Protein AF-A0A821AUP6-F1 (afdb_monomer_lite)

Organism: NCBI:txid392030

Sequence (134 aa):
YVYIDETTSPIIAEDLITQAKRAKKFTIVLHGDILPKELFIEIELIQKSQSIITRIQIFKNSTPVYDRIKQLLSVIIDASNTIQTWGDINKNLFHYKDYGFFIYDKLQTVLLIDIRQDFKLWYNATFIHSTNCG

Structure (mmCIF, N/CA/C/O backbone):
data_AF-A0A821AUP6-F1
#
_entry.id   AF-A0A821AUP6-F1
#
loop_
_atom_site.group_PDB
_atom_site.id
_atom_site.type_symbol
_atom_site.label_atom_id
_atom_site.label_alt_id
_atom_site.label_comp_id
_atom_site.label_asym_id
_atom_site.label_entity_id
_atom_site.label_seq_id
_atom_site.pdbx_PDB_ins_code
_atom_site.Cartn_x
_atom_site.Cartn_y
_atom_site.Cartn_z
_atom_site.occupancy
_atom_site.B_iso_or_equiv
_atom_site.auth_seq_id
_atom_site.auth_comp_id
_atom_site.auth_asym_id
_atom_site.auth_atom_id
_atom_site.pdbx_PDB_model_num
ATOM 1 N N . TYR A 1 1 ? 11.791 9.820 7.425 1.00 85.62 1 TYR A N 1
ATOM 2 C CA . TYR A 1 1 ? 11.797 9.321 6.040 1.00 85.62 1 TYR A CA 1
ATOM 3 C C . TYR A 1 1 ? 12.550 8.004 6.030 1.00 85.62 1 TYR A C 1
ATOM 5 O O . TYR A 1 1 ? 13.648 7.970 6.577 1.00 85.62 1 TYR A O 1
ATOM 13 N N . VAL A 1 2 ? 11.951 6.936 5.505 1.00 91.62 2 VAL A N 1
ATOM 14 C CA . VAL A 1 2 ? 12.528 5.579 5.479 1.00 91.62 2 VAL A CA 1
ATOM 15 C C . VAL A 1 2 ? 12.593 5.097 4.032 1.00 91.62 2 VAL A C 1
ATOM 17 O O . VAL A 1 2 ? 11.624 5.257 3.296 1.00 91.62 2 VAL A O 1
ATOM 20 N N . TYR A 1 3 ? 13.717 4.516 3.620 1.00 93.62 3 TYR A N 1
ATOM 21 C CA . TYR A 1 3 ? 13.865 3.870 2.315 1.00 93.62 3 TYR A CA 1
ATOM 22 C C . TYR A 1 3 ? 13.976 2.356 2.505 1.00 93.62 3 TYR A C 1
ATOM 24 O O . TYR A 1 3 ? 14.665 1.915 3.424 1.00 93.62 3 TYR A O 1
ATOM 32 N N . ILE A 1 4 ? 13.275 1.585 1.675 1.00 93.38 4 ILE A N 1
ATOM 33 C CA . ILE A 1 4 ? 13.258 0.120 1.718 1.00 93.38 4 ILE A CA 1
ATOM 34 C C . ILE A 1 4 ? 13.571 -0.439 0.334 1.00 93.38 4 ILE A C 1
ATOM 36 O O . ILE A 1 4 ? 12.918 -0.085 -0.644 1.00 93.38 4 ILE A O 1
ATOM 40 N N . ASP A 1 5 ? 14.515 -1.368 0.293 1.00 92.69 5 ASP A N 1
ATOM 41 C CA . ASP A 1 5 ? 14.903 -2.180 -0.858 1.00 92.69 5 ASP A CA 1
ATOM 42 C C . ASP A 1 5 ? 15.040 -3.663 -0.461 1.00 92.69 5 ASP A C 1
ATOM 44 O O . ASP A 1 5 ? 14.721 -4.059 0.664 1.00 92.69 5 ASP A O 1
ATOM 48 N N . GLU A 1 6 ? 15.515 -4.500 -1.384 1.00 91.56 6 GLU A N 1
ATOM 49 C CA . GLU A 1 6 ? 15.650 -5.944 -1.162 1.00 91.56 6 GLU A CA 1
ATOM 50 C C . GLU A 1 6 ? 16.667 -6.326 -0.073 1.00 91.56 6 GLU A C 1
ATOM 52 O O . GLU A 1 6 ? 16.589 -7.426 0.477 1.00 91.56 6 GLU A O 1
ATOM 57 N N . THR A 1 7 ? 17.602 -5.426 0.245 1.00 92.06 7 THR A N 1
ATOM 58 C CA . THR A 1 7 ? 18.668 -5.629 1.239 1.00 92.06 7 THR A CA 1
ATOM 59 C C . THR A 1 7 ? 18.282 -5.126 2.625 1.00 92.06 7 THR A C 1
ATOM 61 O O . THR A 1 7 ? 18.960 -5.402 3.618 1.00 92.06 7 THR A O 1
ATOM 64 N N . THR A 1 8 ? 17.175 -4.391 2.708 1.00 93.69 8 THR A N 1
ATOM 65 C CA . THR A 1 8 ? 16.708 -3.770 3.939 1.00 93.69 8 THR A CA 1
ATOM 66 C C . THR A 1 8 ? 16.321 -4.825 4.972 1.00 93.69 8 THR A C 1
ATOM 68 O O . THR A 1 8 ? 15.668 -5.825 4.671 1.00 93.69 8 THR A O 1
ATOM 71 N N . SER A 1 9 ? 16.699 -4.588 6.232 1.00 94.19 9 SER A N 1
ATOM 72 C CA . SER A 1 9 ? 16.357 -5.495 7.329 1.00 94.19 9 SER A CA 1
ATOM 73 C C . SER A 1 9 ? 14.834 -5.640 7.473 1.00 94.19 9 SER A C 1
ATOM 75 O O . SER A 1 9 ? 14.132 -4.625 7.560 1.00 94.19 9 SER A O 1
ATOM 77 N N . PRO A 1 10 ? 14.298 -6.870 7.603 1.00 93.75 10 PRO A N 1
ATOM 78 C CA . PRO A 1 10 ? 12.863 -7.091 7.786 1.00 93.75 10 PRO A CA 1
ATOM 79 C C . PRO A 1 10 ? 12.316 -6.454 9.074 1.00 93.75 10 PRO A C 1
ATOM 81 O O . PRO A 1 10 ? 11.117 -6.210 9.169 1.00 93.75 10 PRO A O 1
ATOM 84 N N . ILE A 1 11 ? 13.181 -6.139 10.047 1.00 95.19 11 ILE A N 1
ATOM 85 C CA . ILE A 1 11 ? 12.805 -5.450 11.291 1.00 95.19 11 ILE A CA 1
ATOM 86 C C . ILE A 1 11 ? 12.249 -4.049 11.001 1.00 95.19 11 ILE A C 1
ATOM 88 O O . ILE A 1 11 ? 11.310 -3.615 11.663 1.00 95.19 11 ILE A O 1
ATOM 92 N N . ILE A 1 12 ? 12.781 -3.354 9.990 1.00 94.62 12 ILE A N 1
ATOM 93 C CA . ILE A 1 12 ? 12.301 -2.019 9.603 1.00 94.62 12 ILE A CA 1
ATOM 94 C C . ILE A 1 12 ? 10.864 -2.111 9.077 1.00 94.62 12 ILE A C 1
ATOM 96 O O . ILE A 1 12 ? 10.008 -1.312 9.452 1.00 94.62 12 ILE A O 1
ATOM 100 N N . ALA A 1 13 ? 10.572 -3.120 8.253 1.00 93.12 13 ALA A N 1
ATOM 101 C CA . ALA A 1 13 ? 9.218 -3.362 7.768 1.00 93.12 13 ALA A CA 1
ATOM 102 C C . ALA A 1 13 ? 8.262 -3.786 8.902 1.00 93.12 13 ALA A C 1
ATOM 104 O O . ALA A 1 13 ? 7.106 -3.370 8.904 1.00 93.12 13 ALA A O 1
ATOM 105 N N . GLU A 1 14 ? 8.734 -4.547 9.895 1.00 95.12 14 GLU A N 1
ATOM 106 C CA . GLU A 1 14 ? 7.940 -4.918 11.077 1.00 95.12 14 GLU A CA 1
ATOM 107 C C . GLU A 1 14 ? 7.556 -3.703 11.941 1.00 95.12 14 GLU A C 1
ATOM 109 O O . GLU A 1 14 ? 6.405 -3.587 12.380 1.00 95.12 14 GLU A O 1
ATOM 114 N N . ASP A 1 15 ? 8.477 -2.754 12.144 1.00 95.25 15 ASP A N 1
ATOM 115 C CA . ASP A 1 15 ? 8.139 -1.495 12.815 1.00 95.25 15 ASP A CA 1
ATOM 116 C C . ASP A 1 15 ? 7.070 -0.735 12.021 1.00 95.25 15 ASP A C 1
ATOM 118 O O . ASP A 1 15 ? 6.043 -0.353 12.580 1.00 95.25 15 ASP A O 1
ATOM 122 N N . LEU A 1 16 ? 7.216 -0.619 10.697 1.00 94.75 16 LEU A N 1
ATOM 123 C CA . LEU A 1 16 ? 6.208 0.036 9.858 1.00 94.75 16 LEU A CA 1
ATOM 124 C C . LEU A 1 16 ? 4.838 -0.646 9.912 1.00 94.75 16 LEU A C 1
ATOM 126 O O . LEU A 1 16 ? 3.828 0.053 9.935 1.00 94.75 16 LEU A O 1
ATOM 130 N N . ILE A 1 17 ? 4.772 -1.979 9.994 1.00 95.12 17 ILE A N 1
ATOM 131 C CA . ILE A 1 17 ? 3.509 -2.705 10.219 1.00 95.12 17 ILE A CA 1
ATOM 132 C C . ILE A 1 17 ? 2.877 -2.260 11.542 1.00 95.12 17 ILE A C 1
ATOM 134 O O . ILE A 1 17 ? 1.669 -2.014 11.616 1.00 95.12 17 ILE A O 1
ATOM 138 N N . THR A 1 18 ? 3.684 -2.126 12.594 1.00 94.81 18 THR A N 1
ATOM 139 C CA . THR A 1 18 ? 3.223 -1.639 13.899 1.00 94.81 18 THR A CA 1
ATOM 140 C C . THR A 1 18 ? 2.727 -0.195 13.817 1.00 94.81 18 THR A C 1
ATOM 142 O O . THR A 1 18 ? 1.688 0.130 14.398 1.00 94.81 18 THR A O 1
ATOM 145 N N . GLN A 1 19 ? 3.413 0.664 13.060 1.00 94.06 19 GLN A N 1
ATOM 146 C CA . GLN A 1 19 ? 2.984 2.043 12.826 1.00 94.06 19 GLN A CA 1
ATOM 147 C C . GLN A 1 19 ? 1.692 2.117 12.004 1.00 94.06 19 GLN A C 1
ATOM 149 O O . GLN A 1 19 ? 0.819 2.925 12.325 1.00 94.06 19 GLN A O 1
ATOM 154 N N . ALA A 1 20 ? 1.532 1.256 10.995 1.00 92.81 20 ALA A N 1
ATOM 155 C CA . ALA A 1 20 ? 0.350 1.206 10.138 1.00 92.81 20 ALA A CA 1
ATOM 156 C C . ALA A 1 20 ? -0.903 0.826 10.933 1.00 92.81 20 ALA A C 1
ATOM 158 O O . ALA A 1 20 ? -1.929 1.486 10.807 1.00 92.81 20 ALA A O 1
ATOM 159 N N . LYS A 1 21 ? -0.797 -0.142 11.854 1.00 92.25 21 LYS A N 1
ATOM 160 C CA . LYS A 1 21 ? -1.893 -0.516 12.772 1.00 92.25 21 LYS A CA 1
ATOM 161 C C . LYS A 1 21 ? -2.361 0.633 13.676 1.00 92.25 21 LYS A C 1
ATOM 163 O O . LYS A 1 21 ? -3.470 0.585 14.199 1.00 92.25 21 LYS A O 1
ATOM 168 N N . ARG A 1 22 ? -1.512 1.639 13.912 1.00 90.62 22 ARG A N 1
ATOM 169 C CA . ARG A 1 22 ? -1.820 2.821 14.741 1.00 90.62 22 ARG A CA 1
ATOM 170 C C . ARG A 1 22 ? -2.269 4.024 13.913 1.00 90.62 22 ARG A C 1
ATOM 172 O O . ARG A 1 22 ? -2.813 4.978 14.475 1.00 90.62 22 ARG A O 1
ATOM 179 N N . ALA A 1 23 ? -1.999 4.017 12.611 1.00 89.94 23 ALA A N 1
ATOM 180 C CA . ALA A 1 23 ? -2.353 5.105 11.719 1.00 89.94 23 ALA A CA 1
ATOM 181 C C . ALA A 1 23 ? -3.871 5.142 11.513 1.00 89.94 23 ALA A C 1
ATOM 183 O O . ALA A 1 23 ? -4.526 4.113 11.380 1.00 89.94 23 ALA A O 1
ATOM 184 N N . LYS A 1 24 ? -4.439 6.351 11.492 1.00 84.62 24 LYS A N 1
ATOM 185 C CA . LYS A 1 24 ? -5.867 6.547 11.180 1.00 84.62 24 LYS A CA 1
ATOM 186 C C . LYS A 1 24 ? -6.101 6.847 9.707 1.00 84.62 24 LYS A C 1
ATOM 188 O O . LYS A 1 24 ? -7.216 6.707 9.220 1.00 84.62 24 LYS A O 1
ATOM 193 N N . LYS A 1 25 ? -5.070 7.358 9.041 1.00 89.62 25 LYS A N 1
ATOM 194 C CA . LYS A 1 25 ? -5.075 7.739 7.636 1.00 89.62 25 LYS A CA 1
ATOM 195 C C . LYS A 1 25 ? -3.734 7.354 7.043 1.00 89.62 25 LYS A C 1
ATOM 197 O O . LYS A 1 25 ? -2.721 7.349 7.745 1.00 89.62 25 LYS A O 1
ATOM 202 N N . PHE A 1 26 ? -3.743 7.086 5.752 1.00 90.44 26 PHE A N 1
ATOM 203 C CA . PHE A 1 26 ? -2.535 6.845 4.995 1.00 90.44 26 PHE A CA 1
ATOM 204 C C . PHE A 1 26 ? -2.655 7.468 3.611 1.00 90.44 26 PHE A C 1
ATOM 206 O O . PHE A 1 26 ? -3.762 7.717 3.129 1.00 90.44 26 PHE A O 1
ATOM 213 N N . THR A 1 27 ? -1.516 7.687 2.974 1.00 90.44 27 THR A N 1
ATOM 214 C CA . THR A 1 27 ? -1.437 7.954 1.540 1.00 90.44 27 THR A CA 1
ATOM 215 C C . THR A 1 27 ? -0.565 6.881 0.904 1.00 90.44 27 THR A C 1
ATOM 217 O O . THR A 1 27 ? 0.367 6.374 1.530 1.00 90.44 27 THR A O 1
ATOM 220 N N . ILE A 1 28 ? -0.913 6.481 -0.317 1.00 88.81 28 ILE A N 1
ATOM 221 C CA . ILE A 1 28 ? -0.079 5.617 -1.148 1.00 88.81 28 ILE A CA 1
ATOM 222 C C . ILE A 1 28 ? 0.093 6.327 -2.480 1.00 88.81 28 ILE A C 1
ATOM 224 O O . ILE A 1 28 ? -0.893 6.655 -3.142 1.00 88.81 28 ILE A O 1
ATOM 228 N N . VAL A 1 29 ? 1.341 6.536 -2.877 1.00 88.00 29 VAL A N 1
ATOM 229 C CA . VAL A 1 29 ? 1.708 7.072 -4.182 1.00 88.00 29 VAL A CA 1
ATOM 230 C C . VAL A 1 29 ? 2.481 5.998 -4.930 1.00 88.00 29 VAL A C 1
ATOM 232 O O . VAL A 1 29 ? 3.485 5.470 -4.457 1.00 88.00 29 VAL A O 1
ATOM 235 N N . LEU A 1 30 ? 1.974 5.642 -6.105 1.00 85.81 30 LEU A N 1
ATOM 236 C CA . LEU A 1 30 ? 2.620 4.697 -7.004 1.00 85.81 30 LEU A CA 1
ATOM 237 C C . LEU A 1 30 ? 3.481 5.495 -7.983 1.00 85.81 30 LEU A C 1
ATOM 239 O O . LEU A 1 30 ? 2.962 6.342 -8.710 1.00 85.81 30 LEU A O 1
ATOM 243 N N . HIS A 1 31 ? 4.784 5.235 -7.988 1.00 84.00 31 HIS A N 1
ATOM 244 C CA . HIS A 1 31 ? 5.731 5.828 -8.923 1.00 84.00 31 HIS A CA 1
ATOM 245 C C . HIS A 1 31 ? 6.170 4.785 -9.951 1.00 84.00 31 HIS A C 1
ATOM 247 O O . HIS A 1 31 ? 6.843 3.811 -9.606 1.00 84.00 31 HIS A O 1
ATOM 253 N N . GLY A 1 32 ? 5.823 5.019 -11.213 1.00 70.38 32 GLY A N 1
ATOM 254 C CA . GLY A 1 32 ? 6.313 4.236 -12.337 1.00 70.38 32 GLY A CA 1
ATOM 255 C C . GLY A 1 32 ? 6.284 5.049 -13.622 1.00 70.38 32 GLY A C 1
ATOM 256 O O . GLY A 1 32 ? 5.258 5.640 -13.954 1.00 70.38 32 GLY A O 1
ATOM 257 N N . ASP A 1 33 ? 7.413 5.081 -14.325 1.00 57.88 33 ASP A N 1
ATOM 258 C CA . ASP A 1 33 ? 7.515 5.664 -15.661 1.00 57.88 33 ASP A CA 1
ATOM 259 C C . ASP A 1 33 ? 7.178 4.629 -16.747 1.00 57.88 33 ASP A C 1
ATOM 261 O O . ASP A 1 33 ? 7.279 3.417 -16.554 1.00 57.88 33 ASP A O 1
ATOM 265 N N . ILE A 1 34 ? 6.835 5.125 -17.941 1.00 56.03 34 ILE A N 1
ATOM 266 C CA . ILE A 1 34 ? 6.626 4.333 -19.172 1.00 56.03 34 ILE A CA 1
ATOM 267 C C . ILE A 1 34 ? 7.934 3.633 -19.624 1.00 56.03 34 ILE A C 1
ATOM 269 O O . ILE A 1 34 ? 7.916 2.749 -20.479 1.00 56.03 34 ILE A O 1
ATOM 273 N N . LEU A 1 35 ? 9.083 4.005 -19.051 1.00 51.81 35 LEU A N 1
ATOM 274 C CA . LEU A 1 35 ? 10.423 3.541 -19.415 1.00 51.81 35 LEU A CA 1
ATOM 275 C C . LEU A 1 35 ? 11.260 3.249 -18.152 1.00 51.81 35 LEU A C 1
ATOM 277 O O . LEU A 1 35 ? 10.950 3.757 -17.077 1.00 51.81 35 LEU A O 1
ATOM 281 N N . PRO A 1 36 ? 12.293 2.391 -18.241 1.00 53.31 36 PRO A N 1
ATOM 282 C CA . PRO A 1 36 ? 12.705 1.514 -17.155 1.00 53.31 36 PRO A CA 1
ATOM 283 C C . PRO A 1 36 ? 13.605 2.250 -16.166 1.00 53.31 36 PRO A C 1
ATOM 285 O O . PRO A 1 36 ? 14.828 2.151 -16.214 1.00 53.31 36 PRO A O 1
ATOM 288 N N . LYS A 1 37 ? 13.006 2.996 -15.248 1.00 61.09 37 LYS A N 1
ATOM 289 C CA . LYS A 1 37 ? 13.670 3.415 -14.021 1.00 61.09 37 LYS A CA 1
ATOM 290 C C . LYS A 1 37 ? 12.726 3.090 -12.886 1.00 61.09 37 LYS A C 1
ATOM 292 O O . LYS A 1 37 ? 11.727 3.764 -12.717 1.00 61.09 37 LYS A O 1
ATOM 297 N N . GLU A 1 38 ? 13.035 1.970 -12.240 1.00 74.19 38 GLU A N 1
ATOM 298 C CA . G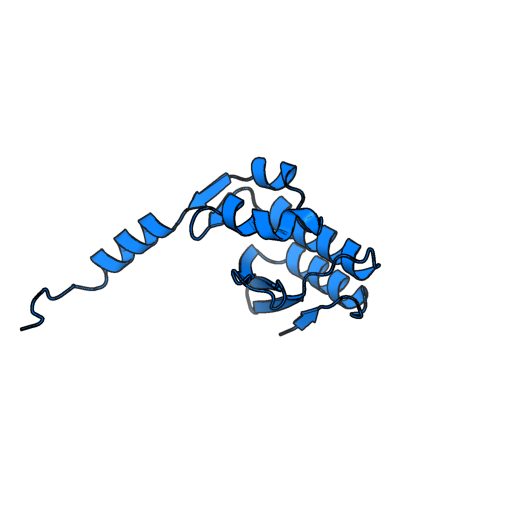LU A 1 38 ? 12.647 1.584 -10.881 1.00 74.19 38 GLU A CA 1
ATOM 299 C C . GLU A 1 38 ? 11.229 1.980 -10.441 1.00 74.19 38 GLU A C 1
ATOM 301 O O . GLU A 1 38 ? 10.907 3.142 -10.213 1.00 74.19 38 GLU A O 1
ATOM 306 N N . LEU A 1 39 ? 10.375 0.976 -10.248 1.00 84.81 39 LEU A N 1
ATOM 307 C CA . LEU A 1 39 ? 9.066 1.204 -9.651 1.00 84.81 39 LEU A CA 1
ATOM 308 C C . LEU A 1 39 ? 9.227 1.434 -8.146 1.00 84.81 39 LEU A C 1
ATOM 310 O O . LEU A 1 39 ? 9.917 0.670 -7.466 1.00 84.81 39 LEU A O 1
ATOM 314 N N . PHE A 1 40 ? 8.534 2.442 -7.621 1.00 89.31 40 PHE A N 1
ATOM 315 C CA . PHE A 1 40 ? 8.461 2.696 -6.185 1.00 89.31 40 PHE A CA 1
ATOM 316 C C . PHE A 1 40 ? 7.016 2.785 -5.712 1.00 89.31 40 PHE A C 1
ATOM 318 O O . PHE A 1 40 ? 6.116 3.183 -6.455 1.00 89.31 40 PHE A O 1
ATOM 325 N N . ILE A 1 41 ? 6.810 2.444 -4.447 1.00 89.62 41 ILE A N 1
ATOM 326 C CA . ILE A 1 41 ? 5.613 2.791 -3.689 1.00 89.62 41 ILE A CA 1
ATOM 327 C C . ILE A 1 41 ? 6.059 3.740 -2.586 1.00 89.62 41 ILE A C 1
ATOM 329 O O . ILE A 1 41 ? 6.909 3.386 -1.772 1.00 89.62 41 ILE A O 1
ATOM 333 N N . GLU A 1 42 ? 5.489 4.933 -2.536 1.00 92.31 42 GLU A N 1
ATOM 334 C CA . GLU A 1 42 ? 5.615 5.812 -1.383 1.00 92.31 42 GLU A CA 1
ATOM 335 C C . GLU A 1 42 ? 4.367 5.674 -0.513 1.00 92.31 42 GLU A C 1
ATOM 337 O O . GLU A 1 42 ? 3.244 5.664 -1.012 1.00 92.31 42 GLU A O 1
ATOM 342 N N . ILE A 1 43 ? 4.572 5.506 0.787 1.00 92.94 43 ILE A N 1
ATOM 343 C CA . ILE A 1 43 ? 3.521 5.349 1.782 1.00 92.94 43 ILE A CA 1
ATOM 344 C C . ILE A 1 43 ? 3.738 6.408 2.848 1.00 92.94 43 ILE A C 1
ATOM 346 O O . ILE A 1 43 ? 4.807 6.481 3.453 1.00 92.94 43 ILE A O 1
ATOM 350 N N . GLU A 1 44 ? 2.702 7.185 3.125 1.00 94.44 44 GLU A N 1
ATOM 351 C CA . GLU A 1 44 ? 2.656 8.059 4.286 1.00 94.44 44 GLU A CA 1
ATOM 352 C C . GLU A 1 44 ? 1.669 7.499 5.304 1.00 94.44 44 GLU A C 1
ATOM 354 O O . GLU A 1 44 ? 0.497 7.294 4.997 1.00 94.44 44 GLU A O 1
ATOM 359 N N . LEU A 1 45 ? 2.120 7.271 6.533 1.00 93.44 45 LEU A N 1
ATOM 360 C CA . LEU A 1 45 ? 1.274 6.890 7.658 1.00 93.44 45 LEU A CA 1
ATOM 361 C C . LEU A 1 45 ? 1.036 8.116 8.536 1.00 93.44 45 LEU A C 1
ATOM 363 O O . LEU A 1 45 ? 1.941 8.582 9.231 1.00 93.44 45 LEU A O 1
ATOM 367 N N 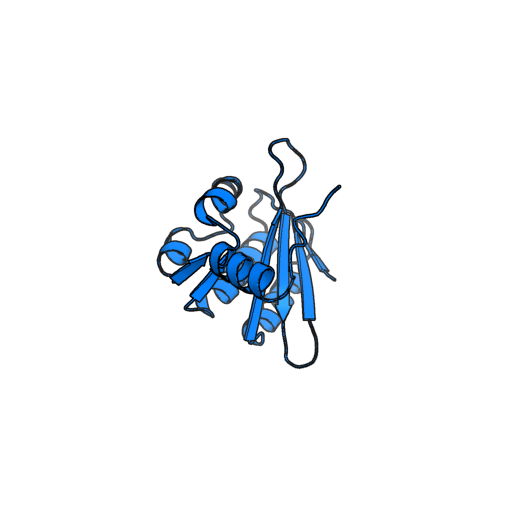. ILE A 1 46 ? -0.197 8.620 8.532 1.00 91.25 46 ILE A N 1
ATOM 368 C CA . ILE A 1 46 ? -0.564 9.852 9.228 1.00 91.25 46 ILE A CA 1
ATOM 369 C C . ILE A 1 46 ? -1.142 9.497 10.602 1.00 91.25 46 ILE A C 1
ATOM 371 O O . ILE A 1 46 ? -2.212 8.886 10.735 1.00 91.25 46 ILE A O 1
ATOM 375 N N . GLN A 1 47 ? -0.425 9.905 11.647 1.00 89.00 47 GLN A N 1
ATOM 376 C CA . GLN A 1 47 ? -0.810 9.745 13.047 1.00 89.00 47 GLN A CA 1
ATOM 377 C C . GLN A 1 47 ? -1.191 11.104 13.659 1.00 89.00 47 GLN A C 1
ATOM 379 O O . GLN A 1 47 ? -1.104 12.148 13.019 1.00 89.00 47 GLN A O 1
ATOM 384 N N . LYS A 1 48 ? -1.647 11.111 14.920 1.00 87.88 48 LYS A N 1
ATOM 385 C CA . LYS A 1 48 ? -2.148 12.334 15.581 1.00 87.88 48 LYS A CA 1
ATOM 386 C C . LYS A 1 48 ? -1.088 13.440 15.692 1.00 87.88 48 LYS A C 1
ATOM 388 O O . LYS A 1 48 ? -1.438 14.610 15.596 1.00 87.88 48 LYS A O 1
ATOM 393 N N . SER A 1 49 ? 0.165 13.073 15.953 1.00 89.12 49 SER A N 1
ATOM 394 C CA . SER A 1 49 ? 1.258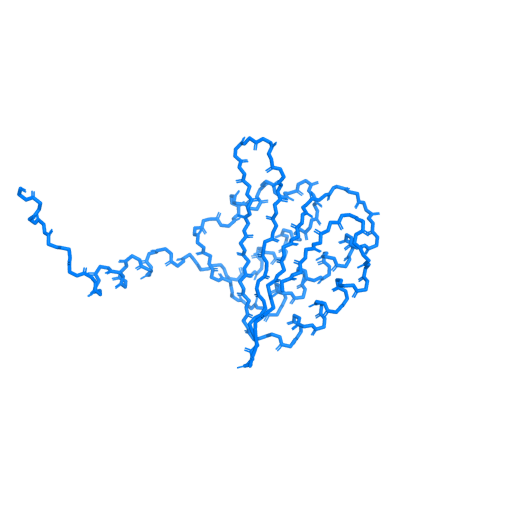 14.010 16.257 1.00 89.12 49 SER A CA 1
ATOM 395 C C . SER A 1 49 ? 2.442 13.920 15.297 1.00 89.12 49 SER A C 1
ATOM 397 O O . SER A 1 49 ? 3.382 14.694 15.432 1.00 89.12 49 SER A O 1
ATOM 399 N N . GLN A 1 50 ? 2.435 12.963 14.371 1.00 90.75 50 GLN A N 1
ATOM 400 C CA . GLN A 1 50 ? 3.545 12.727 13.455 1.00 90.75 50 GLN A CA 1
ATOM 401 C C . GLN A 1 50 ? 3.059 12.073 12.166 1.00 90.75 50 GLN A C 1
ATOM 403 O O . GLN A 1 50 ? 2.005 11.433 12.142 1.00 90.75 50 GLN A O 1
ATOM 408 N N . SER A 1 51 ? 3.868 12.209 11.120 1.00 92.75 51 SER A N 1
ATOM 409 C CA . SER A 1 51 ? 3.704 11.489 9.865 1.00 92.75 51 SER A CA 1
ATOM 410 C C . SER A 1 51 ? 4.964 10.685 9.566 1.00 92.75 51 SER A C 1
ATOM 412 O O . SER A 1 51 ? 6.081 11.169 9.773 1.00 92.75 51 SER A O 1
ATOM 414 N N . ILE A 1 52 ? 4.789 9.444 9.119 1.00 93.69 52 ILE A N 1
ATOM 415 C CA . ILE A 1 52 ? 5.888 8.548 8.759 1.00 93.69 52 ILE A CA 1
ATOM 416 C C . ILE A 1 52 ? 5.819 8.314 7.259 1.00 93.69 52 ILE A C 1
ATOM 418 O O . ILE A 1 52 ? 4.907 7.648 6.780 1.00 93.69 52 ILE A O 1
ATOM 422 N N . ILE A 1 53 ? 6.793 8.864 6.538 1.00 94.81 53 ILE A N 1
ATOM 423 C CA . ILE A 1 53 ? 6.923 8.709 5.088 1.00 94.81 53 ILE A CA 1
ATOM 424 C C . ILE A 1 53 ? 7.966 7.630 4.803 1.00 94.81 53 ILE A C 1
ATOM 426 O O . ILE A 1 53 ? 9.118 7.743 5.249 1.00 94.81 53 ILE A O 1
ATOM 430 N N . THR A 1 54 ? 7.559 6.625 4.037 1.00 95.19 54 THR A N 1
ATOM 431 C CA . THR A 1 54 ? 8.390 5.507 3.600 1.00 95.19 54 THR A CA 1
ATOM 432 C C . THR A 1 54 ? 8.324 5.363 2.090 1.00 95.19 54 THR A C 1
ATOM 434 O O . THR A 1 54 ? 7.241 5.306 1.521 1.00 95.19 54 THR A O 1
ATOM 437 N N . ARG A 1 55 ? 9.479 5.214 1.446 1.00 94.94 55 ARG A N 1
ATOM 438 C CA . ARG A 1 55 ? 9.588 4.825 0.041 1.00 94.94 55 ARG A CA 1
ATOM 439 C C . ARG A 1 55 ? 10.090 3.391 -0.063 1.00 94.94 55 ARG A C 1
ATOM 441 O O . ARG A 1 55 ? 11.102 3.044 0.536 1.00 94.94 55 ARG A O 1
ATOM 448 N N . ILE A 1 56 ? 9.384 2.578 -0.833 1.00 92.88 56 ILE A N 1
ATOM 449 C CA . ILE A 1 56 ? 9.658 1.161 -1.048 1.00 92.88 56 ILE A CA 1
ATOM 450 C C . ILE A 1 56 ? 10.007 0.973 -2.519 1.00 92.88 56 ILE A C 1
ATOM 452 O O . ILE A 1 56 ? 9.166 1.204 -3.388 1.00 92.88 56 ILE A O 1
ATOM 456 N N . GLN A 1 57 ? 11.237 0.556 -2.797 1.00 91.38 57 GLN A N 1
ATOM 457 C CA . GLN A 1 57 ? 11.633 0.068 -4.109 1.00 91.38 57 GLN A CA 1
ATOM 458 C C . GLN A 1 57 ? 10.971 -1.281 -4.363 1.00 91.38 57 GLN A C 1
ATOM 460 O O . GLN A 1 57 ? 10.926 -2.147 -3.493 1.00 91.38 57 GLN A O 1
ATOM 465 N N . ILE A 1 58 ? 10.447 -1.463 -5.566 1.00 87.81 58 ILE A N 1
ATOM 466 C CA . ILE A 1 58 ? 9.821 -2.710 -5.979 1.00 87.81 58 ILE A CA 1
ATOM 467 C C . ILE A 1 58 ? 10.875 -3.659 -6.549 1.00 87.81 58 ILE A C 1
ATOM 469 O O . ILE A 1 58 ? 11.600 -3.322 -7.484 1.00 87.81 58 ILE A O 1
ATOM 473 N N . PHE A 1 59 ? 10.909 -4.881 -6.027 1.00 87.69 59 PHE A N 1
ATOM 474 C CA . PHE A 1 59 ? 11.831 -5.944 -6.431 1.00 87.69 59 PHE A CA 1
ATOM 475 C C . PHE A 1 59 ? 11.100 -7.291 -6.539 1.00 87.69 59 PHE A C 1
ATOM 477 O O . PHE A 1 59 ? 10.045 -7.484 -5.940 1.00 87.69 59 PHE A O 1
ATOM 484 N N . LYS A 1 60 ? 11.626 -8.225 -7.345 1.00 77.81 60 LYS A N 1
ATOM 485 C CA . LYS A 1 60 ? 10.980 -9.529 -7.631 1.00 77.81 60 LYS A CA 1
ATOM 486 C C . LYS A 1 60 ? 11.461 -10.683 -6.740 1.00 77.81 60 LYS A C 1
ATOM 488 O O . LYS A 1 60 ? 10.967 -11.798 -6.874 1.00 77.81 60 LYS A O 1
ATOM 493 N N . ASN A 1 61 ? 12.412 -10.433 -5.843 1.00 77.88 61 ASN A N 1
ATOM 494 C CA . ASN A 1 61 ? 13.037 -11.476 -5.035 1.00 77.88 61 ASN A CA 1
ATOM 495 C C . ASN A 1 61 ? 12.234 -11.739 -3.754 1.00 77.88 61 ASN A C 1
ATOM 497 O O . ASN A 1 61 ? 11.976 -10.819 -2.980 1.00 77.88 61 ASN A O 1
ATOM 501 N N . SER A 1 62 ? 11.871 -13.005 -3.520 1.00 76.88 62 SER A N 1
ATOM 502 C CA . SER A 1 62 ? 11.206 -13.453 -2.289 1.00 76.88 62 SER A CA 1
ATOM 503 C C . SER A 1 62 ? 12.196 -13.433 -1.122 1.00 76.88 62 SER A C 1
ATOM 505 O O . SER A 1 62 ? 12.819 -14.441 -0.795 1.00 76.88 62 SER A O 1
ATOM 507 N N . THR A 1 63 ? 12.375 -12.263 -0.518 1.00 87.38 63 THR A N 1
ATOM 508 C CA . THR A 1 63 ? 13.207 -12.046 0.670 1.00 87.38 63 THR A CA 1
ATOM 509 C C . THR A 1 63 ? 12.335 -11.926 1.928 1.00 87.38 63 THR A C 1
ATOM 511 O O . THR A 1 63 ? 11.147 -11.628 1.837 1.00 87.38 63 THR A O 1
ATOM 514 N N . PRO A 1 64 ? 12.882 -12.079 3.146 1.00 91.06 64 PRO A N 1
ATOM 515 C CA . PRO A 1 64 ? 12.102 -11.835 4.361 1.00 91.06 64 PRO A CA 1
ATOM 516 C C . PRO A 1 64 ? 11.479 -10.429 4.422 1.00 91.06 64 PRO A C 1
ATOM 518 O O . PRO A 1 64 ? 10.388 -10.257 4.962 1.00 91.06 64 PRO A O 1
ATOM 521 N N . VAL A 1 65 ? 12.148 -9.412 3.861 1.00 92.62 65 VAL A N 1
ATOM 522 C CA . VAL A 1 65 ? 11.598 -8.050 3.782 1.00 92.62 65 VAL A CA 1
ATOM 523 C C . VAL A 1 65 ? 10.456 -7.952 2.764 1.00 92.62 65 VAL A C 1
ATOM 525 O O . VAL A 1 65 ? 9.475 -7.265 3.039 1.00 92.62 65 VAL A O 1
ATOM 528 N N . TYR A 1 66 ? 10.510 -8.701 1.656 1.00 91.56 66 TYR A N 1
ATOM 529 C CA . TYR A 1 66 ? 9.411 -8.814 0.689 1.00 91.56 66 TYR A CA 1
ATOM 530 C C . TYR A 1 66 ? 8.101 -9.255 1.360 1.00 91.56 66 TYR A C 1
ATOM 532 O O . TYR A 1 66 ? 7.071 -8.590 1.225 1.00 91.56 66 TYR A O 1
ATOM 540 N N . ASP A 1 67 ? 8.150 -10.332 2.148 1.00 91.00 67 ASP A N 1
ATOM 541 C CA . ASP A 1 67 ? 6.968 -10.861 2.839 1.00 91.00 67 ASP A CA 1
ATOM 542 C C . ASP A 1 67 ? 6.400 -9.861 3.854 1.00 91.00 67 ASP A C 1
ATOM 544 O O . ASP A 1 67 ? 5.180 -9.705 3.977 1.00 91.00 67 ASP A O 1
ATOM 548 N N . ARG A 1 68 ? 7.272 -9.117 4.544 1.00 93.44 68 ARG A N 1
ATOM 549 C CA . ARG A 1 68 ? 6.847 -8.059 5.469 1.00 93.44 68 ARG A CA 1
ATOM 550 C C . ARG A 1 68 ? 6.233 -6.866 4.751 1.00 93.44 68 ARG A C 1
ATOM 552 O O . ARG A 1 68 ? 5.241 -6.333 5.235 1.00 93.44 68 ARG A O 1
ATOM 559 N N . ILE A 1 69 ? 6.734 -6.477 3.581 1.00 92.75 69 ILE A N 1
ATOM 56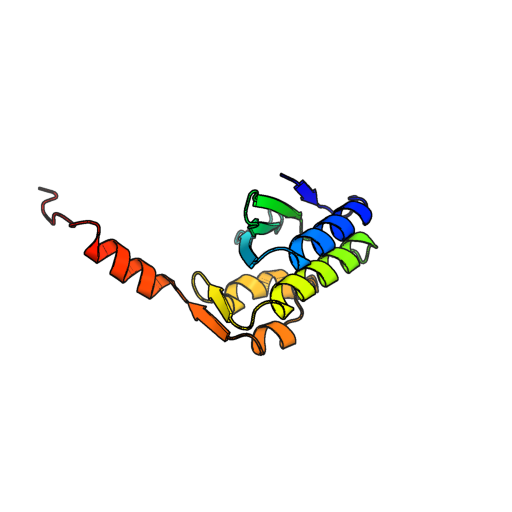0 C CA . ILE A 1 69 ? 6.095 -5.427 2.775 1.00 92.75 69 ILE A CA 1
ATOM 561 C C . ILE A 1 69 ? 4.697 -5.874 2.324 1.00 92.75 69 ILE A C 1
ATOM 563 O O . ILE A 1 69 ? 3.749 -5.096 2.420 1.00 92.75 69 ILE A O 1
ATOM 567 N N . LYS A 1 70 ? 4.525 -7.131 1.893 1.00 90.50 70 LYS A N 1
ATOM 568 C CA . LYS A 1 70 ? 3.193 -7.672 1.559 1.00 90.50 70 LYS A CA 1
ATOM 569 C C . LYS A 1 70 ? 2.243 -7.611 2.749 1.00 90.50 70 LYS A C 1
ATOM 571 O O . LYS A 1 70 ? 1.089 -7.209 2.606 1.00 90.50 70 LYS A O 1
ATOM 576 N N . GLN A 1 71 ? 2.733 -7.973 3.931 1.00 91.69 71 GLN A N 1
ATOM 577 C CA . GLN A 1 71 ? 1.959 -7.873 5.162 1.00 91.69 71 GLN A CA 1
ATOM 578 C C . GLN A 1 71 ? 1.612 -6.416 5.508 1.00 91.69 71 GLN A C 1
ATOM 580 O O . GLN A 1 71 ? 0.473 -6.144 5.878 1.00 91.69 71 GLN A O 1
ATOM 585 N N . LEU A 1 72 ? 2.553 -5.480 5.351 1.00 92.56 72 LEU A N 1
ATOM 586 C CA . LEU A 1 72 ? 2.330 -4.045 5.542 1.00 92.56 72 LEU A CA 1
ATOM 587 C C . LEU A 1 72 ? 1.208 -3.529 4.638 1.00 92.56 72 LEU A C 1
ATOM 589 O O . LEU A 1 72 ? 0.256 -2.929 5.134 1.00 92.56 72 LEU A O 1
ATOM 593 N N . LEU A 1 73 ? 1.286 -3.803 3.334 1.00 90.12 73 LEU A N 1
ATOM 594 C CA . LEU A 1 73 ? 0.264 -3.390 2.372 1.00 90.12 73 LEU A CA 1
ATOM 595 C C . LEU A 1 73 ? -1.096 -4.016 2.692 1.00 90.12 73 LEU A C 1
ATOM 597 O O . LEU A 1 73 ? -2.108 -3.323 2.639 1.00 90.12 73 LEU A O 1
ATOM 601 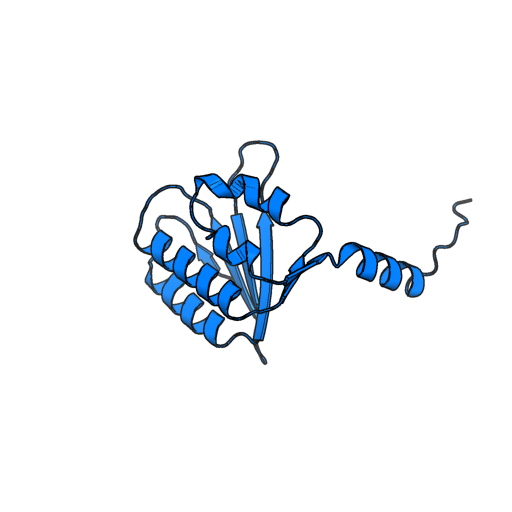N N . SER A 1 74 ? -1.125 -5.291 3.095 1.00 88.31 74 SER A N 1
ATOM 602 C CA . SER A 1 74 ? -2.358 -5.935 3.556 1.00 88.31 74 SER A CA 1
ATOM 603 C C . SER A 1 74 ? -2.955 -5.212 4.758 1.00 88.31 74 SER A C 1
ATOM 605 O O . SER A 1 74 ? -4.137 -4.913 4.737 1.00 88.31 74 SER A O 1
ATOM 607 N N . VAL A 1 75 ? -2.158 -4.893 5.782 1.00 90.62 75 VAL A N 1
ATOM 608 C CA . VAL A 1 75 ? -2.638 -4.186 6.981 1.00 90.62 75 VAL A CA 1
ATOM 609 C C . VAL A 1 75 ? -3.209 -2.814 6.631 1.00 90.62 75 VAL A C 1
ATOM 611 O O . VAL A 1 75 ? -4.242 -2.434 7.173 1.00 90.62 75 VAL A O 1
ATOM 614 N N . ILE A 1 76 ? -2.556 -2.081 5.728 1.00 89.50 76 ILE A N 1
ATOM 615 C CA . ILE A 1 76 ? -3.010 -0.758 5.289 1.00 89.50 76 ILE A CA 1
ATOM 616 C C . ILE A 1 76 ? -4.356 -0.858 4.559 1.00 89.50 76 ILE A C 1
ATOM 618 O O . ILE A 1 76 ? -5.274 -0.097 4.856 1.00 89.50 76 ILE A O 1
ATOM 622 N N . ILE A 1 77 ? -4.479 -1.807 3.628 1.00 84.69 77 ILE A N 1
ATOM 623 C CA . ILE A 1 77 ? -5.694 -2.001 2.830 1.00 84.69 77 ILE A CA 1
ATOM 624 C C . ILE A 1 77 ? -6.834 -2.548 3.702 1.00 84.69 77 ILE A C 1
ATOM 626 O O . ILE A 1 77 ? -7.928 -2.000 3.669 1.00 84.69 77 ILE A O 1
ATOM 630 N N . ASP A 1 78 ? -6.576 -3.565 4.531 1.00 83.38 78 ASP A N 1
ATOM 631 C CA . ASP A 1 78 ? -7.582 -4.202 5.397 1.00 83.38 78 ASP A CA 1
ATOM 632 C C . ASP A 1 78 ? -8.124 -3.236 6.470 1.00 83.38 78 ASP A C 1
ATOM 634 O O . ASP A 1 78 ? -9.253 -3.386 6.934 1.00 83.38 78 ASP A O 1
ATOM 638 N N . ALA A 1 79 ? -7.336 -2.237 6.881 1.00 78.94 79 ALA A N 1
ATOM 639 C CA . ALA A 1 79 ? -7.773 -1.230 7.845 1.00 78.94 79 ALA A CA 1
ATOM 640 C C . ALA A 1 79 ? -8.790 -0.234 7.265 1.00 78.94 79 ALA A C 1
ATOM 642 O O . ALA A 1 79 ? -9.423 0.495 8.034 1.00 78.94 79 ALA A O 1
ATOM 643 N N . SER A 1 80 ? -8.949 -0.173 5.938 1.00 75.31 80 SER A N 1
ATOM 644 C CA . SER A 1 80 ? -9.821 0.799 5.291 1.00 75.31 80 SER A CA 1
ATOM 645 C C . SER A 1 80 ? -10.892 0.148 4.432 1.00 75.31 80 SER A C 1
ATOM 647 O O . SER A 1 80 ? -10.610 -0.511 3.439 1.00 75.31 80 SER A O 1
ATOM 649 N N . ASN A 1 81 ? -12.151 0.448 4.741 1.00 75.31 81 ASN A N 1
ATOM 650 C CA . ASN A 1 81 ? -13.273 0.069 3.880 1.00 75.31 81 ASN A CA 1
ATOM 651 C C . ASN A 1 81 ? -13.342 0.919 2.599 1.00 75.31 81 ASN A C 1
ATOM 653 O O . ASN A 1 81 ? -14.001 0.529 1.636 1.00 75.31 81 ASN A O 1
ATOM 657 N N . THR A 1 82 ? -12.659 2.071 2.587 1.00 82.88 82 THR A N 1
ATOM 658 C CA . THR A 1 82 ? -12.693 3.040 1.489 1.00 82.88 82 THR A CA 1
ATOM 659 C C . THR A 1 82 ? -11.297 3.578 1.194 1.00 82.88 82 THR A C 1
ATOM 661 O O . THR A 1 82 ? -10.608 4.049 2.097 1.00 82.88 82 THR A O 1
ATOM 664 N N . ILE A 1 83 ? -10.880 3.586 -0.069 1.00 83.94 83 ILE A N 1
ATOM 665 C CA . ILE A 1 83 ? -9.629 4.211 -0.513 1.00 83.94 83 ILE A CA 1
ATOM 666 C C . ILE A 1 83 ? -9.966 5.319 -1.508 1.00 83.94 83 ILE A C 1
ATOM 668 O O . ILE A 1 83 ? -10.613 5.089 -2.528 1.00 83.94 83 ILE A O 1
ATOM 672 N N . GLN A 1 84 ? -9.517 6.535 -1.204 1.00 86.31 84 GLN A N 1
ATOM 673 C CA . GLN A 1 84 ? -9.587 7.666 -2.125 1.00 86.31 84 GLN A CA 1
ATOM 674 C C . GLN A 1 84 ? -8.412 7.597 -3.099 1.00 86.31 84 GLN A C 1
ATOM 676 O O . GLN A 1 84 ? -7.263 7.466 -2.676 1.00 86.31 84 GLN A O 1
ATOM 681 N N . THR A 1 85 ? -8.688 7.675 -4.396 1.00 85.88 85 THR A N 1
ATOM 682 C CA . THR A 1 85 ? -7.691 7.496 -5.453 1.00 85.88 85 THR A CA 1
ATOM 683 C C . THR A 1 85 ? -7.634 8.712 -6.362 1.00 85.88 85 THR A C 1
ATOM 685 O O . THR A 1 85 ? -8.630 9.393 -6.598 1.00 85.88 85 THR A O 1
ATOM 688 N N . TRP A 1 86 ? -6.452 8.977 -6.915 1.00 85.12 86 TRP A N 1
ATOM 689 C CA . TRP A 1 86 ? -6.300 9.937 -8.000 1.00 85.12 86 TRP A CA 1
ATOM 690 C C . TRP A 1 86 ? -6.394 9.200 -9.336 1.00 85.12 86 TRP A C 1
ATOM 692 O O . TRP A 1 86 ? -5.397 8.729 -9.885 1.00 85.12 86 TRP A O 1
ATOM 702 N N . GLY A 1 87 ? -7.614 9.060 -9.847 1.00 83.00 87 GLY A N 1
ATOM 703 C CA . GLY A 1 87 ? -7.885 8.297 -11.057 1.00 83.00 87 GLY A CA 1
ATOM 704 C C . GLY A 1 87 ? -8.013 6.795 -10.868 1.00 83.00 87 GLY A C 1
ATOM 705 O O . GLY A 1 87 ? -8.335 6.301 -9.787 1.00 83.00 87 GLY A O 1
ATOM 706 N N . ASP A 1 88 ? -7.825 6.081 -11.978 1.00 80.56 88 ASP A N 1
ATOM 707 C CA . ASP A 1 88 ? -8.044 4.640 -12.067 1.00 80.56 88 ASP A CA 1
ATOM 708 C C . ASP A 1 88 ? -6.848 3.879 -11.482 1.00 80.56 88 ASP A C 1
ATOM 710 O O . ASP A 1 88 ? -5.846 3.621 -12.155 1.00 80.56 88 ASP A O 1
ATOM 714 N N . ILE A 1 89 ? -6.962 3.522 -10.203 1.00 78.50 89 ILE A N 1
ATOM 715 C CA . ILE A 1 89 ? -5.914 2.795 -9.484 1.00 78.50 89 ILE A CA 1
ATOM 716 C C . ILE A 1 89 ? -5.639 1.418 -10.095 1.00 78.50 89 ILE A C 1
ATOM 718 O O . ILE A 1 89 ? -4.504 0.959 -10.023 1.00 78.50 89 ILE A O 1
ATOM 722 N N . ASN A 1 90 ? -6.615 0.774 -10.749 1.00 78.12 90 ASN A N 1
ATOM 723 C CA . ASN A 1 90 ? -6.401 -0.537 -11.364 1.00 78.12 90 ASN A CA 1
ATOM 724 C C . ASN A 1 90 ? -5.409 -0.441 -12.527 1.00 78.12 90 ASN A C 1
ATOM 726 O O . ASN A 1 90 ? -4.553 -1.313 -12.677 1.00 78.12 90 ASN A O 1
ATOM 730 N N . LYS A 1 91 ? -5.467 0.646 -13.310 1.00 79.00 91 LYS A N 1
ATOM 731 C CA . LYS A 1 91 ? -4.466 0.928 -14.352 1.00 79.00 91 LYS A CA 1
ATOM 732 C C . LYS A 1 91 ? -3.087 1.183 -13.757 1.00 79.00 91 LYS A C 1
ATOM 734 O O . LYS A 1 91 ? -2.109 0.642 -14.256 1.00 79.00 91 LYS A O 1
ATOM 739 N N . ASN A 1 92 ? -3.010 1.954 -12.675 1.00 77.44 92 ASN A N 1
ATOM 740 C CA . ASN A 1 92 ? -1.730 2.272 -12.039 1.00 77.44 92 ASN A CA 1
ATOM 741 C C . ASN A 1 92 ? -1.089 1.029 -11.402 1.00 77.44 92 ASN A C 1
ATOM 743 O O . ASN A 1 92 ? 0.114 0.810 -11.523 1.00 77.44 92 ASN A O 1
ATOM 747 N N . LEU A 1 93 ? -1.898 0.182 -10.765 1.00 78.00 93 LEU A N 1
ATOM 748 C CA . LEU A 1 93 ? -1.448 -1.057 -10.141 1.00 78.00 93 LEU A CA 1
ATOM 749 C C . LEU A 1 93 ? -1.035 -2.118 -11.152 1.00 78.00 93 LEU A C 1
ATOM 751 O O . LEU A 1 93 ? -0.185 -2.935 -10.814 1.00 78.00 93 LEU A O 1
ATOM 755 N N . PHE A 1 94 ? -1.569 -2.095 -12.377 1.00 77.38 94 PHE A N 1
ATOM 756 C CA . PHE A 1 94 ? -1.241 -3.069 -13.422 1.00 77.38 94 PHE A CA 1
ATOM 757 C C . PHE A 1 94 ? 0.275 -3.260 -13.597 1.00 77.38 94 PHE A C 1
ATOM 759 O O . PHE A 1 94 ? 0.746 -4.391 -13.688 1.00 77.38 94 PHE A O 1
ATOM 766 N N . HIS A 1 95 ? 1.054 -2.177 -13.531 1.00 76.75 95 HIS A N 1
ATOM 767 C CA . HIS A 1 95 ? 2.519 -2.220 -13.625 1.00 76.75 95 HIS A CA 1
ATOM 768 C C . HIS A 1 95 ? 3.200 -2.964 -12.463 1.00 76.75 95 HIS A C 1
ATOM 770 O O . HIS A 1 95 ? 4.314 -3.458 -12.604 1.00 76.75 95 HIS A O 1
ATOM 776 N N . TYR A 1 96 ? 2.519 -3.091 -11.326 1.00 77.56 96 TYR A N 1
ATOM 777 C CA . TYR A 1 96 ? 2.985 -3.775 -10.122 1.00 77.56 96 TYR A CA 1
ATOM 778 C C . TYR A 1 96 ? 2.497 -5.230 -10.049 1.00 77.56 96 TYR A C 1
ATOM 780 O O . TYR A 1 96 ? 2.868 -5.951 -9.118 1.00 77.56 96 TYR A O 1
ATOM 788 N N . LYS A 1 97 ? 1.673 -5.687 -11.011 1.00 78.31 97 LYS A N 1
ATOM 789 C CA . LYS A 1 97 ? 1.048 -7.021 -10.992 1.00 78.31 97 LYS A CA 1
ATOM 790 C C . LYS A 1 97 ? 2.055 -8.149 -10.849 1.00 78.31 97 LYS A C 1
ATOM 792 O O . LYS A 1 97 ? 1.904 -9.004 -9.980 1.00 78.31 97 LYS A O 1
ATOM 797 N N . ASP A 1 98 ? 3.108 -8.092 -11.648 1.00 79.94 98 ASP A N 1
ATOM 798 C CA . ASP A 1 98 ? 4.099 -9.163 -11.748 1.00 79.94 98 ASP A CA 1
ATOM 799 C C . ASP A 1 98 ? 5.040 -9.236 -10.540 1.00 79.94 98 ASP A C 1
ATOM 801 O O . ASP A 1 98 ? 5.873 -10.136 -10.458 1.00 79.94 98 ASP A O 1
ATOM 805 N N . TYR A 1 99 ? 4.936 -8.287 -9.608 1.00 80.12 99 TYR A N 1
ATOM 806 C CA . TYR A 1 99 ? 5.778 -8.232 -8.418 1.00 80.12 99 TYR A CA 1
ATOM 807 C C . TYR A 1 99 ? 5.101 -8.825 -7.185 1.00 80.12 99 TYR A C 1
ATOM 809 O O . TYR A 1 99 ? 5.758 -8.993 -6.166 1.00 80.12 99 TYR A O 1
ATOM 817 N N . GLY A 1 100 ? 3.802 -9.140 -7.236 1.00 80.50 100 GLY A N 1
ATOM 818 C CA . GLY A 1 100 ? 3.099 -9.852 -6.160 1.00 80.50 100 GLY A CA 1
ATOM 819 C C . GLY A 1 100 ? 2.967 -9.101 -4.824 1.00 80.50 100 GLY A C 1
ATOM 820 O O . GLY A 1 100 ? 2.577 -9.717 -3.829 1.00 80.50 100 GLY A O 1
ATOM 821 N N . PHE A 1 101 ? 3.274 -7.796 -4.787 1.00 79.31 101 PHE A N 1
ATOM 822 C CA . PHE A 1 101 ? 3.135 -6.952 -3.591 1.00 79.31 101 PHE A CA 1
ATOM 823 C C . PHE A 1 101 ? 1.673 -6.679 -3.222 1.00 79.31 101 PHE A C 1
ATOM 825 O O . PHE A 1 101 ? 1.327 -6.643 -2.043 1.00 79.31 101 PHE A O 1
ATOM 832 N N . PHE A 1 102 ? 0.808 -6.512 -4.224 1.00 77.38 102 PHE A N 1
ATOM 833 C CA . PHE A 1 102 ? -0.615 -6.254 -4.027 1.00 77.38 102 PHE A CA 1
ATOM 834 C C . PHE A 1 102 ? -1.431 -7.535 -4.178 1.00 77.38 102 PHE A C 1
ATOM 836 O O . PHE A 1 102 ? -1.296 -8.265 -5.161 1.00 77.38 102 PHE A O 1
ATOM 843 N N . ILE A 1 103 ? -2.327 -7.779 -3.222 1.00 71.88 103 ILE A N 1
ATOM 844 C CA . ILE A 1 103 ? -3.333 -8.837 -3.326 1.00 71.88 103 ILE A CA 1
ATOM 845 C C . ILE A 1 103 ? -4.515 -8.243 -4.100 1.00 71.88 103 ILE A C 1
ATOM 847 O O . ILE A 1 103 ? -5.365 -7.575 -3.518 1.00 71.88 103 ILE A O 1
ATOM 851 N N . TYR A 1 104 ? -4.533 -8.437 -5.421 1.00 71.38 104 TYR A N 1
ATOM 852 C CA . TYR A 1 104 ? -5.548 -7.864 -6.320 1.00 71.38 104 TYR A CA 1
ATOM 853 C C . TYR A 1 104 ? -6.977 -8.140 -5.867 1.00 71.38 104 TYR A C 1
ATOM 855 O O . TYR A 1 104 ? -7.804 -7.232 -5.872 1.00 71.38 104 TYR A O 1
ATOM 863 N N . ASP A 1 105 ? -7.242 -9.360 -5.407 1.00 73.31 105 ASP A N 1
ATOM 864 C CA . ASP A 1 105 ? -8.566 -9.756 -4.934 1.00 73.31 105 ASP A CA 1
ATOM 865 C C . ASP A 1 105 ? -9.017 -8.901 -3.743 1.00 73.31 105 ASP A C 1
ATOM 867 O O . ASP A 1 105 ? -10.180 -8.524 -3.658 1.00 73.31 105 ASP A O 1
ATOM 871 N N . LYS A 1 106 ? -8.092 -8.501 -2.858 1.00 71.56 106 LYS A N 1
ATOM 872 C CA . LYS A 1 106 ? -8.418 -7.611 -1.736 1.00 71.56 106 LYS A CA 1
ATOM 873 C C . LYS A 1 106 ? -8.765 -6.207 -2.203 1.00 71.56 106 LYS A C 1
ATOM 875 O O . LYS A 1 106 ? -9.713 -5.615 -1.701 1.00 71.56 106 LYS A O 1
ATOM 880 N N . LEU A 1 107 ? -8.042 -5.678 -3.184 1.00 73.50 107 LEU A N 1
ATOM 881 C CA . LEU A 1 107 ? -8.323 -4.346 -3.719 1.00 73.50 107 LEU A CA 1
ATOM 882 C C . LEU A 1 107 ? -9.694 -4.264 -4.399 1.00 73.50 107 LEU A C 1
ATOM 884 O O . LEU A 1 107 ? -10.318 -3.211 -4.356 1.00 73.50 107 LEU A O 1
ATOM 888 N N . GLN A 1 108 ? -10.189 -5.371 -4.960 1.00 73.12 108 GLN A N 1
ATOM 889 C CA . GLN A 1 108 ? -11.548 -5.439 -5.510 1.00 73.12 108 GLN A CA 1
ATOM 890 C C . GLN A 1 108 ? -12.637 -5.359 -4.432 1.00 73.12 108 GLN A C 1
ATOM 892 O O . GLN A 1 108 ? -13.758 -4.959 -4.732 1.00 73.12 108 GLN A O 1
ATOM 897 N N . THR A 1 109 ? -12.325 -5.735 -3.187 1.00 75.75 109 THR A N 1
ATOM 898 C CA . THR A 1 109 ? -13.287 -5.694 -2.071 1.00 75.75 109 THR A CA 1
ATOM 899 C C . THR A 1 109 ? -13.380 -4.332 -1.387 1.00 75.75 109 THR A C 1
ATOM 901 O O . THR A 1 109 ? -14.327 -4.092 -0.641 1.00 75.75 109 THR A O 1
ATOM 904 N N . VAL A 1 110 ? -12.429 -3.430 -1.642 1.00 81.25 110 VAL A N 1
ATOM 905 C CA . VAL A 1 110 ? -12.400 -2.093 -1.040 1.00 81.25 110 VAL A CA 1
ATOM 906 C C . VAL A 1 110 ? -13.137 -1.097 -1.931 1.00 81.25 110 VAL A C 1
ATOM 908 O O . VAL A 1 110 ? -12.994 -1.112 -3.152 1.00 81.25 110 VAL A O 1
ATOM 911 N N . LEU A 1 111 ? -13.910 -0.188 -1.328 1.00 82.38 111 LEU A N 1
ATOM 912 C CA . LEU A 1 111 ? -14.571 0.878 -2.075 1.00 82.38 111 LEU A CA 1
ATOM 913 C C . LEU A 1 111 ? -13.536 1.905 -2.551 1.00 82.38 111 LEU A C 1
ATOM 915 O O . LEU A 1 111 ? -12.949 2.629 -1.748 1.00 82.38 111 LEU A O 1
ATOM 919 N N . LEU A 1 112 ? -13.341 1.999 -3.863 1.00 84.25 112 LEU A N 1
ATOM 920 C CA . LEU A 1 112 ? -12.448 2.975 -4.483 1.00 84.25 112 LEU A CA 1
ATOM 921 C C . LEU A 1 112 ? -13.233 4.227 -4.886 1.00 84.25 112 LEU A C 1
ATOM 923 O O . LEU A 1 112 ? -14.211 4.133 -5.627 1.00 84.25 112 LEU A O 1
ATOM 927 N N . ILE A 1 113 ? -12.802 5.396 -4.416 1.00 86.31 113 I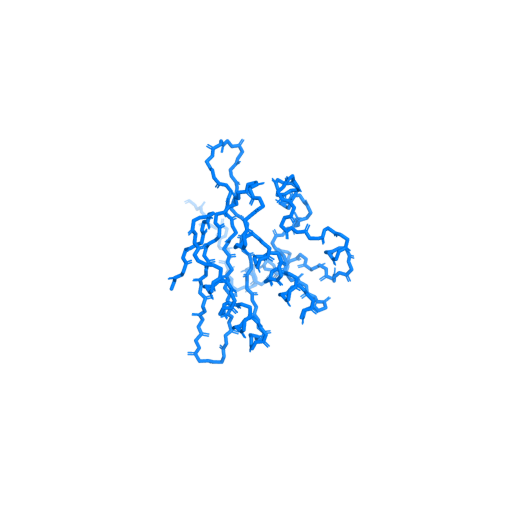LE A N 1
ATOM 928 C CA . ILE A 1 113 ? -13.426 6.687 -4.735 1.00 86.31 113 ILE A CA 1
ATOM 929 C C . ILE A 1 113 ? -12.417 7.553 -5.489 1.00 86.31 113 ILE A C 1
ATOM 931 O O . ILE A 1 113 ? -11.444 8.016 -4.897 1.00 86.31 113 ILE A O 1
ATOM 935 N N . ASP A 1 114 ? -12.657 7.800 -6.779 1.00 87.69 114 ASP A N 1
ATOM 936 C CA . ASP A 1 114 ? -11.843 8.731 -7.571 1.00 87.69 114 ASP A CA 1
ATOM 937 C C . ASP A 1 114 ? -12.175 10.180 -7.194 1.00 87.69 114 ASP A C 1
ATOM 939 O O . ASP A 1 114 ? -13.239 10.698 -7.531 1.00 87.69 114 ASP A O 1
ATOM 943 N N . ILE A 1 115 ? -11.242 10.850 -6.518 1.00 89.38 115 ILE A N 1
ATOM 944 C CA . ILE A 1 115 ? -11.448 12.208 -5.996 1.00 89.38 115 ILE A CA 1
ATOM 945 C C . ILE A 1 115 ? -11.135 13.311 -7.016 1.00 89.38 115 ILE A C 1
ATOM 947 O O . ILE A 1 115 ? -11.254 14.491 -6.689 1.00 89.38 115 ILE A O 1
ATOM 951 N N . ARG A 1 116 ? -10.726 12.984 -8.253 1.00 90.06 116 ARG A N 1
ATOM 952 C CA . ARG A 1 116 ? -10.344 14.005 -9.252 1.00 90.06 116 ARG A CA 1
ATOM 953 C C . ARG A 1 116 ? -11.481 14.966 -9.579 1.00 90.06 116 ARG A C 1
ATOM 955 O O . ARG A 1 116 ? -11.242 16.161 -9.759 1.00 90.06 116 ARG A O 1
ATOM 962 N N . GLN A 1 117 ? -12.707 14.455 -9.671 1.00 89.06 117 GLN A N 1
ATOM 963 C CA . GLN A 1 117 ? -13.871 15.287 -9.966 1.00 89.06 117 GLN A CA 1
ATOM 964 C C . GLN A 1 117 ? -14.204 16.208 -8.786 1.00 89.06 117 GLN A C 1
ATOM 966 O O . GLN A 1 117 ? -14.401 17.405 -8.997 1.00 89.06 117 GLN A O 1
ATOM 971 N N . ASP A 1 118 ? -14.186 15.680 -7.561 1.00 91.31 118 ASP A N 1
ATOM 972 C CA . ASP A 1 118 ? -14.410 16.462 -6.339 1.00 91.31 118 ASP A CA 1
ATOM 973 C C . ASP A 1 118 ? -13.352 17.557 -6.182 1.00 91.31 118 ASP A C 1
ATOM 975 O O . ASP A 1 118 ? -13.677 18.716 -5.921 1.00 91.31 118 ASP A O 1
ATOM 979 N N . PHE A 1 119 ? -12.086 17.219 -6.438 1.00 90.56 119 PHE A N 1
ATOM 980 C CA . PHE A 1 119 ? -10.993 18.182 -6.449 1.00 90.56 119 PHE A CA 1
ATOM 981 C C . PHE A 1 119 ? -11.209 19.276 -7.498 1.00 90.56 119 PHE A C 1
ATOM 983 O O . PHE A 1 119 ? -11.059 20.454 -7.184 1.00 90.56 119 PHE A O 1
ATOM 990 N N . LYS A 1 120 ? -11.590 18.921 -8.734 1.00 90.19 120 LYS A N 1
ATOM 991 C CA . LYS A 1 120 ? -11.852 19.896 -9.805 1.00 90.19 120 LYS A CA 1
ATOM 992 C C . LYS A 1 120 ? -12.974 20.864 -9.426 1.00 90.19 120 LYS A C 1
ATOM 994 O O . LYS A 1 120 ? -12.857 22.062 -9.685 1.00 90.19 120 LYS A O 1
ATOM 999 N N . LEU A 1 121 ? -14.048 20.356 -8.822 1.00 91.75 121 LEU A N 1
ATOM 1000 C CA . LEU A 1 121 ? -15.163 21.175 -8.344 1.00 91.75 121 LEU A CA 1
ATOM 1001 C C . LEU A 1 121 ? -14.713 22.131 -7.237 1.00 91.75 121 LEU A C 1
ATOM 1003 O O . LEU A 1 121 ? -14.940 23.335 -7.348 1.00 91.75 121 LEU A O 1
ATOM 1007 N N . TRP A 1 122 ? -14.026 21.614 -6.215 1.00 93.62 122 TRP A N 1
ATOM 1008 C CA . TRP A 1 122 ? -13.467 22.427 -5.136 1.00 93.62 122 TRP A CA 1
ATOM 1009 C C . TRP A 1 122 ? -12.512 23.509 -5.665 1.00 93.62 122 TRP A C 1
ATOM 1011 O O . TRP A 1 122 ? -12.626 24.675 -5.286 1.00 93.62 122 TRP A O 1
ATOM 1021 N N . TYR A 1 123 ? -11.609 23.145 -6.577 1.00 90.88 123 TYR A N 1
ATOM 1022 C CA . TYR A 1 123 ? -10.625 24.048 -7.168 1.00 90.88 123 TYR A CA 1
ATOM 1023 C C . TYR A 1 123 ? -11.296 25.190 -7.940 1.00 90.88 123 TYR A C 1
ATOM 1025 O O . TYR A 1 123 ? -10.992 26.353 -7.697 1.00 90.88 123 TYR A O 1
ATOM 1033 N N . ASN A 1 124 ? -12.265 24.884 -8.807 1.00 90.50 124 ASN A N 1
ATOM 1034 C CA . ASN A 1 124 ? -12.991 25.899 -9.578 1.00 90.50 124 ASN A CA 1
ATOM 1035 C C . ASN A 1 124 ? -13.879 26.804 -8.715 1.00 90.50 124 ASN A C 1
ATOM 1037 O O . ASN A 1 124 ? -14.122 27.946 -9.092 1.00 90.50 124 ASN A O 1
ATOM 1041 N N . ALA A 1 125 ? -14.377 26.306 -7.582 1.00 91.00 125 ALA A N 1
ATOM 1042 C CA . ALA A 1 125 ? -15.124 27.123 -6.631 1.00 91.00 125 ALA A CA 1
ATOM 1043 C C . ALA A 1 125 ? -14.208 28.042 -5.803 1.00 91.00 125 ALA A C 1
ATOM 1045 O O . ALA A 1 125 ? -14.610 29.139 -5.428 1.00 91.00 125 ALA A O 1
ATOM 1046 N N . THR A 1 126 ? -12.987 27.591 -5.509 1.00 93.44 126 THR A N 1
ATOM 1047 C CA . THR A 1 126 ? -12.036 28.307 -4.645 1.00 93.44 126 THR A CA 1
ATOM 1048 C C . THR A 1 126 ? -11.244 29.360 -5.411 1.00 93.44 126 THR A C 1
ATOM 1050 O O . THR A 1 126 ? -11.027 30.465 -4.915 1.00 93.44 126 THR A O 1
ATOM 1053 N N . PHE A 1 127 ? -10.799 29.026 -6.621 1.00 89.25 127 PHE A N 1
ATOM 1054 C CA . PHE A 1 127 ? -9.954 29.885 -7.436 1.00 89.25 127 PHE A CA 1
ATOM 1055 C C . PHE A 1 127 ? -10.776 30.451 -8.590 1.00 89.25 127 PHE A C 1
ATOM 1057 O O . PHE A 1 127 ? -11.173 29.730 -9.504 1.00 89.25 127 PHE A O 1
ATOM 1064 N N . ILE A 1 128 ? -11.039 31.759 -8.537 1.00 82.12 128 ILE A N 1
ATOM 1065 C CA . ILE A 1 128 ? -11.707 32.479 -9.622 1.00 82.12 128 ILE A CA 1
ATOM 1066 C C . ILE A 1 128 ? -10.758 32.500 -10.819 1.00 82.12 128 ILE A C 1
ATOM 1068 O O . ILE A 1 128 ? -9.726 33.172 -10.799 1.00 82.12 128 ILE A O 1
ATOM 1072 N N . HIS A 1 129 ? -11.121 31.781 -11.874 1.00 76.50 129 HIS A N 1
ATOM 1073 C CA . HIS A 1 129 ? -10.387 31.809 -13.133 1.00 76.50 129 HIS A CA 1
ATOM 1074 C C . HIS A 1 129 ? -10.764 33.078 -13.890 1.00 76.50 129 HIS A C 1
ATOM 1076 O O . HIS A 1 129 ? -11.831 33.150 -14.499 1.00 76.50 129 HIS A O 1
ATOM 1082 N N . SER A 1 130 ? -9.914 34.105 -13.846 1.00 68.88 130 SER A N 1
ATOM 1083 C CA . SER A 1 130 ? -10.079 35.254 -14.732 1.00 68.88 130 SER A CA 1
ATOM 1084 C C . SER A 1 130 ? -9.823 34.794 -16.168 1.00 68.88 130 SER A C 1
ATOM 1086 O O . SER A 1 130 ? -8.691 34.485 -16.527 1.00 68.88 130 SER A O 1
ATOM 1088 N N . THR A 1 131 ? -10.853 34.778 -17.010 1.00 63.25 131 THR A N 1
ATOM 1089 C CA . THR A 1 131 ? -10.747 34.475 -18.450 1.00 63.25 131 THR A CA 1
ATOM 1090 C C . THR A 1 131 ? -10.000 35.544 -19.257 1.00 63.25 131 THR A C 1
ATOM 1092 O O . THR A 1 131 ? -9.895 35.428 -20.473 1.00 63.25 131 THR A O 1
ATOM 1095 N N . ASN A 1 132 ? -9.463 36.577 -18.605 1.00 52.25 132 ASN A N 1
ATOM 1096 C CA . ASN A 1 132 ? -8.733 37.659 -19.252 1.00 52.25 132 ASN A CA 1
ATOM 1097 C C . ASN A 1 132 ? -7.225 37.389 -19.207 1.00 52.25 132 ASN A C 1
ATOM 1099 O O . ASN A 1 132 ? -6.483 38.066 -18.501 1.00 52.25 132 ASN A O 1
ATOM 1103 N N . CYS A 1 133 ? -6.772 36.410 -19.986 1.00 61.56 133 CYS A N 1
ATOM 1104 C CA . CYS A 1 133 ? -5.440 36.498 -20.577 1.00 61.56 133 CYS A CA 1
ATOM 1105 C C . CYS A 1 133 ? -5.595 37.335 -21.853 1.00 61.56 133 CYS A C 1
ATOM 1107 O O . CYS A 1 133 ? -5.861 36.784 -22.919 1.00 61.56 133 CYS A O 1
ATOM 1109 N N . GLY A 1 134 ? -5.572 38.661 -21.691 1.00 47.75 134 GLY A N 1
ATOM 1110 C CA . GLY A 1 134 ? -5.452 39.609 -22.802 1.00 47.75 134 GLY A CA 1
ATOM 1111 C C . GLY A 1 134 ? -4.012 39.719 -23.275 1.00 47.75 134 GLY A C 1
ATOM 1112 O O . GLY A 1 134 ? -3.112 39.523 -22.427 1.00 47.75 134 GLY A O 1
#

Radius of gyration: 17.14 Å; chains: 1; bounding box: 34×53×39 Å

pLDDT: mean 84.61, std 10.29, range [47.75, 95.25]

Secondary structure (DSSP, 8-state):
-EEE-TTS-HHHHHHHHHHHHH-SEEEEEEE--SSSS--EEEEEEE-SS-EEEEEEE---S--HHHHHHHHHHHHHHHT-SEEEESS-HHHHHHTTGGGT-S-HHHHHHSEEEETHHHHHHHHHHHS-------

Foldseek 3Di:
DAEAELPDDLVVLVVLLVLLLQAPDKDWDWDDDPDDDWTKIWMWRDHPPDIDIYIYTQDQDPHSNLVSLLSSVCSNLVSALEDEDQPDVVVSCVVVVNNPSDPVVSVVRHHYHHCNVVVVVVCCVVDPDDPPPD